Protein AF-A0A7S0ZN04-F1 (afdb_monomer_lite)

Organism: Noctiluca scintillans (NCBI:txid2966)

Structure (mmCIF, N/CA/C/O backbone):
data_AF-A0A7S0ZN04-F1
#
_entry.id   AF-A0A7S0ZN04-F1
#
loop_
_atom_site.group_PDB
_atom_site.id
_atom_site.type_symbol
_atom_site.label_atom_id
_atom_site.label_alt_id
_atom_site.label_comp_id
_atom_site.label_asym_id
_atom_site.label_entity_id
_atom_site.label_seq_id
_atom_site.pdbx_PDB_ins_code
_atom_site.Cartn_x
_atom_site.Cartn_y
_atom_site.Cartn_z
_atom_site.occupancy
_atom_site.B_iso_or_equiv
_atom_site.auth_seq_id
_atom_site.auth_comp_id
_atom_site.auth_asym_id
_atom_site.auth_atom_id
_atom_site.pdbx_PDB_model_num
ATOM 1 N N . VAL A 1 1 ? 16.615 16.590 -1.516 1.00 37.06 1 VAL A N 1
ATOM 2 C CA . VAL A 1 1 ? 15.557 15.583 -1.756 1.00 37.06 1 VAL A CA 1
ATOM 3 C C . VAL A 1 1 ? 14.686 15.550 -0.514 1.00 37.06 1 VAL A C 1
ATOM 5 O O . VAL A 1 1 ? 15.181 15.151 0.533 1.00 37.06 1 VAL A O 1
ATOM 8 N N . SER A 1 2 ? 13.470 16.095 -0.560 1.00 36.75 2 SER A N 1
ATOM 9 C CA . SER A 1 2 ? 12.540 15.979 0.566 1.00 36.75 2 SER A CA 1
ATOM 10 C C . SER A 1 2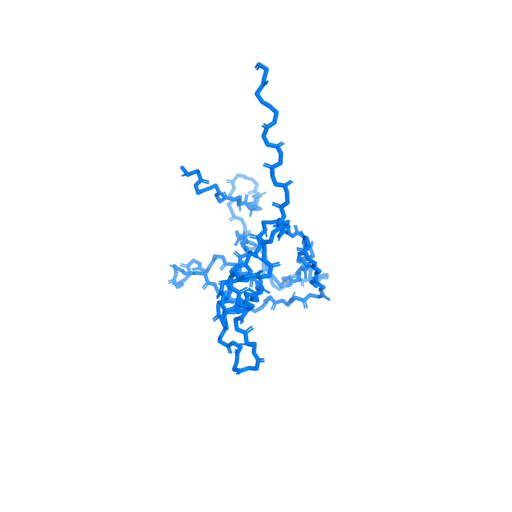 ? 11.817 14.643 0.445 1.00 36.75 2 SER A C 1
ATOM 12 O O . SER A 1 2 ? 10.938 14.497 -0.399 1.00 36.75 2 SER A O 1
ATOM 14 N N . ASN A 1 3 ? 12.188 13.673 1.275 1.00 39.91 3 ASN A N 1
ATOM 15 C CA . ASN A 1 3 ? 11.426 12.437 1.439 1.00 39.91 3 ASN A CA 1
ATOM 16 C C . ASN A 1 3 ? 10.172 12.771 2.262 1.00 39.91 3 ASN A C 1
ATOM 18 O O . ASN A 1 3 ? 10.144 12.587 3.477 1.00 39.91 3 ASN A O 1
ATOM 22 N N . GLY A 1 4 ? 9.181 13.392 1.622 1.00 42.41 4 GLY A N 1
ATOM 23 C CA . GLY A 1 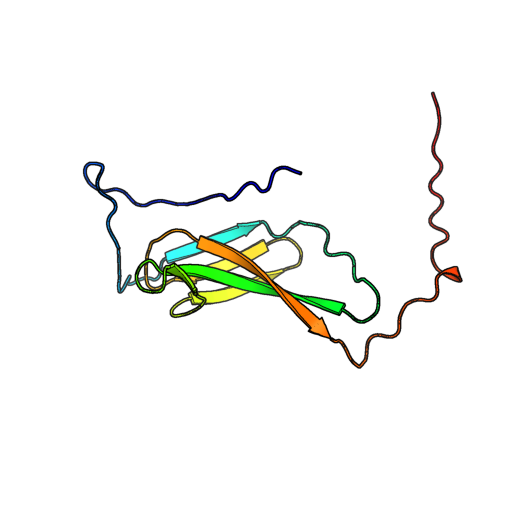4 ? 7.929 13.774 2.264 1.00 42.41 4 GLY A CA 1
ATOM 24 C C . GLY A 1 4 ? 7.000 12.571 2.355 1.00 42.41 4 GLY A C 1
ATOM 25 O O . GLY A 1 4 ? 6.465 12.136 1.343 1.00 42.41 4 GLY A O 1
ATOM 26 N N . MET A 1 5 ? 6.801 12.034 3.557 1.00 46.97 5 MET A N 1
ATOM 27 C CA . MET A 1 5 ? 5.792 11.007 3.815 1.00 46.97 5 MET A CA 1
ATOM 28 C C . MET A 1 5 ? 4.497 11.683 4.267 1.00 46.97 5 MET A C 1
ATOM 30 O O . MET A 1 5 ? 4.460 12.323 5.319 1.00 46.97 5 MET A O 1
ATOM 34 N N . ALA A 1 6 ? 3.435 11.549 3.475 1.00 47.66 6 ALA A N 1
ATOM 35 C CA . ALA A 1 6 ? 2.100 11.963 3.885 1.00 47.66 6 ALA A CA 1
ATOM 36 C C . ALA A 1 6 ? 1.467 10.846 4.725 1.00 47.66 6 ALA A C 1
ATOM 38 O O . ALA A 1 6 ? 1.417 9.700 4.290 1.00 47.66 6 ALA A O 1
ATOM 39 N N . THR A 1 7 ? 0.993 11.168 5.931 1.00 53.12 7 THR A N 1
ATOM 40 C CA . THR A 1 7 ? 0.298 10.213 6.809 1.00 53.12 7 THR A CA 1
ATOM 41 C C . THR A 1 7 ? -1.120 10.694 7.087 1.00 53.12 7 THR A C 1
ATOM 43 O O . THR A 1 7 ? -1.349 11.873 7.361 1.00 53.12 7 THR A O 1
A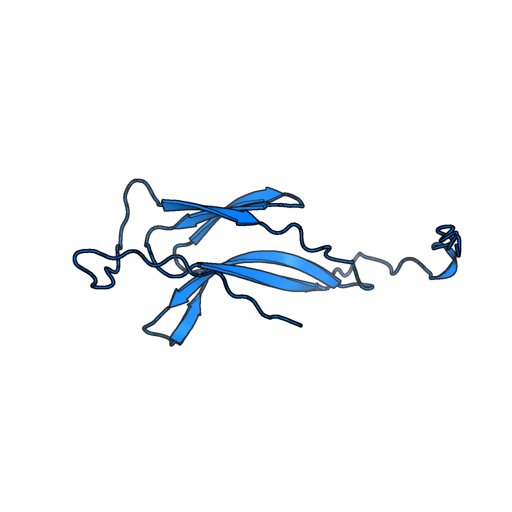TOM 46 N N . ILE A 1 8 ? -2.085 9.777 7.022 1.00 62.12 8 ILE A N 1
ATOM 47 C CA . ILE A 1 8 ? -3.476 10.029 7.404 1.00 62.12 8 ILE A CA 1
ATOM 48 C C . ILE A 1 8 ? -3.682 9.376 8.771 1.00 62.12 8 ILE A C 1
ATOM 50 O O . ILE A 1 8 ? -3.606 8.161 8.893 1.00 62.12 8 ILE A O 1
ATOM 54 N N . ASN A 1 9 ? -3.920 10.181 9.808 1.00 63.28 9 ASN A N 1
ATOM 55 C CA . ASN A 1 9 ? -4.156 9.691 11.167 1.00 63.28 9 ASN A CA 1
ATOM 56 C C . ASN A 1 9 ? -5.611 9.940 11.569 1.00 63.28 9 ASN A C 1
ATOM 58 O O . ASN A 1 9 ? -6.056 11.090 11.599 1.00 63.28 9 ASN A O 1
ATOM 62 N N . VAL A 1 10 ? -6.340 8.882 11.928 1.00 67.50 10 VAL A N 1
ATOM 63 C CA . VAL A 1 10 ? -7.704 9.006 12.456 1.00 67.50 10 VAL A CA 1
ATOM 64 C C . VAL A 1 10 ? -7.645 9.173 13.971 1.00 67.50 10 VAL A C 1
ATOM 66 O O . VAL A 1 10 ? -7.129 8.315 14.689 1.00 67.50 10 VAL A O 1
ATOM 69 N N . ARG A 1 11 ? -8.184 10.293 14.465 1.00 67.31 11 ARG A N 1
ATOM 70 C CA . ARG A 1 11 ? -8.224 10.607 15.897 1.00 67.31 11 ARG A CA 1
ATOM 71 C C . ARG A 1 11 ? -9.654 10.742 16.401 1.00 67.31 11 ARG A C 1
ATOM 73 O O . ARG A 1 11 ? -10.468 11.420 15.778 1.00 67.31 11 ARG A O 1
ATOM 80 N N . ARG A 1 12 ? -9.939 10.170 17.572 1.00 71.00 12 ARG A N 1
ATOM 81 C CA . ARG A 1 12 ? -11.158 10.421 18.360 1.00 71.00 12 ARG A CA 1
ATOM 82 C C . ARG A 1 12 ? -10.717 11.001 19.695 1.00 71.00 12 ARG A C 1
ATOM 84 O O . ARG A 1 12 ? -9.856 10.429 20.344 1.00 71.00 12 ARG A O 1
ATOM 91 N N . ASN A 1 13 ? -11.257 12.151 20.094 1.00 82.44 13 ASN A N 1
ATOM 92 C CA . ASN A 1 13 ? -10.876 12.821 21.348 1.00 82.44 13 ASN A CA 1
ATOM 93 C C . ASN A 1 13 ? -9.358 13.053 21.506 1.00 82.44 13 ASN A C 1
ATOM 95 O O . ASN A 1 13 ? -8.840 13.016 22.614 1.00 82.44 13 ASN A O 1
ATOM 99 N N . LYS A 1 14 ? -8.651 13.332 20.398 1.00 75.75 14 LYS A N 1
ATOM 100 C CA . LYS A 1 14 ? -7.181 13.499 20.324 1.00 75.75 14 LYS A CA 1
ATOM 101 C C . LYS A 1 14 ? -6.361 12.216 20.519 1.00 75.75 14 LYS A C 1
ATOM 103 O O . LYS A 1 14 ? -5.141 12.284 20.414 1.00 75.75 14 LYS A O 1
ATOM 108 N N . GLU A 1 15 ? -7.000 11.068 20.704 1.00 71.12 15 GLU A N 1
ATOM 109 C CA . GLU A 1 15 ? -6.343 9.763 20.746 1.00 71.12 15 GLU A CA 1
ATOM 110 C C . GLU A 1 15 ? -6.378 9.110 19.363 1.00 71.12 15 GLU A C 1
ATOM 112 O O . GLU A 1 15 ? -7.367 9.231 18.633 1.00 71.12 15 GLU A O 1
ATOM 117 N N . ASN A 1 16 ? -5.293 8.430 18.990 1.00 67.12 16 ASN A N 1
ATOM 118 C CA . ASN A 1 16 ? -5.264 7.624 17.773 1.00 67.12 16 ASN A CA 1
ATOM 119 C C . ASN A 1 16 ? -6.189 6.423 17.975 1.00 67.12 16 ASN A C 1
ATOM 121 O O . ASN A 1 16 ? -6.001 5.652 18.915 1.00 67.12 16 ASN A O 1
ATOM 125 N N . VAL A 1 17 ? -7.178 6.266 17.097 1.00 64.69 17 VAL A N 1
ATOM 126 C CA . VAL A 1 17 ? -8.086 5.119 17.158 1.00 64.69 17 VAL A CA 1
ATOM 127 C C . VAL A 1 17 ? -7.714 4.145 16.051 1.00 64.69 17 VAL A C 1
ATOM 129 O O . VAL A 1 17 ? -7.935 4.476 14.884 1.00 64.69 17 VAL A O 1
ATOM 132 N N . PRO A 1 18 ? -7.199 2.948 16.382 1.00 64.31 18 PRO A N 1
ATOM 133 C CA . PRO A 1 18 ? -7.127 1.871 15.411 1.00 64.31 18 PRO A CA 1
ATOM 134 C C . PRO A 1 18 ? -8.561 1.448 15.084 1.00 64.31 18 PRO A C 1
ATOM 136 O O . PRO A 1 18 ? -9.264 0.867 15.913 1.00 64.31 18 PRO A O 1
ATOM 139 N N . LEU A 1 19 ? -9.030 1.805 13.892 1.00 76.75 19 LEU A N 1
ATOM 140 C CA . LEU A 1 19 ? -10.309 1.320 13.391 1.00 76.75 19 LEU A CA 1
ATOM 141 C C . LEU A 1 19 ? -10.025 0.046 12.612 1.00 76.75 19 LEU A C 1
ATOM 143 O O . LEU A 1 19 ? -9.378 0.121 11.579 1.00 76.75 19 LEU A O 1
ATOM 147 N N . ASN A 1 20 ? -10.497 -1.096 13.097 1.00 82.38 20 ASN A N 1
ATOM 148 C CA . ASN A 1 20 ? -10.317 -2.395 12.449 1.00 82.38 20 ASN A CA 1
ATOM 149 C C . ASN A 1 20 ? -11.677 -2.959 12.021 1.00 82.38 20 ASN A C 1
ATOM 151 O O . ASN A 1 20 ? -12.704 -2.585 12.589 1.00 82.38 20 ASN A O 1
ATOM 155 N N . ASN A 1 21 ? -11.673 -3.896 11.070 1.00 84.06 21 ASN A N 1
ATOM 156 C CA . ASN A 1 21 ? -12.867 -4.574 10.549 1.00 84.06 21 ASN A CA 1
ATOM 157 C C . ASN A 1 21 ? -13.931 -3.608 9.997 1.00 84.06 21 ASN A C 1
ATOM 159 O O . ASN A 1 21 ? -15.124 -3.756 10.257 1.00 84.06 21 ASN A O 1
ATOM 163 N N . LEU A 1 22 ? -13.490 -2.597 9.252 1.00 82.38 22 LEU A N 1
ATOM 164 C CA . LEU A 1 22 ? -14.364 -1.619 8.615 1.00 82.38 22 LEU A CA 1
ATOM 165 C C . LEU A 1 22 ? -15.278 -2.286 7.577 1.00 82.38 22 LEU A C 1
ATOM 167 O O . LEU A 1 22 ? -14.811 -2.967 6.665 1.00 82.38 22 LEU A O 1
ATOM 171 N N . ALA A 1 23 ? -16.583 -2.049 7.715 1.00 85.19 23 ALA A N 1
ATOM 172 C CA . ALA A 1 23 ? -17.613 -2.448 6.765 1.00 85.19 23 ALA A CA 1
ATOM 173 C C . ALA A 1 23 ? -18.601 -1.275 6.576 1.00 85.19 23 ALA A C 1
ATOM 175 O O . ALA A 1 23 ? -19.325 -0.948 7.520 1.00 85.19 23 ALA A O 1
ATOM 176 N N . PRO A 1 24 ? -18.647 -0.623 5.397 1.00 85.00 24 PRO A N 1
ATOM 177 C CA . PRO A 1 24 ? -17.843 -0.901 4.198 1.00 85.00 24 PRO A CA 1
ATOM 178 C C . PRO A 1 24 ? -16.343 -0.576 4.391 1.00 85.00 24 PRO A C 1
ATOM 180 O O . PRO A 1 24 ? -16.006 0.196 5.294 1.00 85.00 24 PRO A O 1
ATOM 183 N N . PRO A 1 25 ? -15.438 -1.161 3.579 1.00 87.94 25 PRO A N 1
ATOM 184 C CA . PRO A 1 25 ? -14.004 -0.893 3.669 1.00 87.94 25 PRO A CA 1
ATOM 185 C C . PRO A 1 25 ? -13.680 0.574 3.363 1.00 87.94 25 PRO A C 1
ATOM 187 O O . PRO A 1 25 ? -14.389 1.252 2.615 1.00 87.94 25 PRO A O 1
ATOM 190 N N . LEU A 1 26 ? -12.583 1.068 3.937 1.00 88.19 26 LEU A N 1
ATOM 191 C CA . LEU A 1 26 ? -12.097 2.416 3.668 1.00 88.19 26 LEU A CA 1
ATOM 192 C C . LEU A 1 26 ? -11.440 2.448 2.290 1.00 88.19 26 LEU A C 1
ATOM 194 O O . LEU A 1 26 ? -10.409 1.809 2.093 1.00 88.19 26 LEU A O 1
ATOM 198 N N . GLN A 1 27 ? -12.002 3.230 1.373 1.00 90.75 27 GLN A N 1
ATOM 199 C CA . GLN A 1 27 ? -11.414 3.472 0.061 1.00 90.75 27 GLN A CA 1
ATOM 200 C C . GLN A 1 27 ? -10.627 4.787 0.060 1.00 90.75 27 GLN A C 1
ATOM 202 O O . GLN A 1 27 ? -11.132 5.824 0.494 1.00 90.75 27 GLN A O 1
ATOM 207 N N . PHE A 1 28 ? -9.394 4.756 -0.441 1.00 87.38 28 PHE A N 1
ATOM 208 C CA . PHE A 1 28 ? -8.544 5.936 -0.589 1.00 87.38 28 PHE A CA 1
ATOM 209 C C . PHE A 1 28 ? -7.760 5.893 -1.903 1.00 87.38 28 PHE A C 1
ATOM 211 O O . PHE A 1 28 ? -7.520 4.827 -2.472 1.00 87.38 28 PHE A O 1
ATOM 218 N N . PHE A 1 29 ? -7.367 7.070 -2.392 1.00 88.69 29 PHE A N 1
ATOM 219 C CA . PHE A 1 29 ? -6.549 7.227 -3.590 1.00 88.69 29 PHE A CA 1
ATOM 220 C C . PHE A 1 29 ? -5.215 7.878 -3.229 1.00 88.69 29 PHE A C 1
ATOM 222 O O . PHE A 1 29 ? -5.170 8.847 -2.471 1.00 88.69 29 PHE A O 1
ATOM 229 N N . LEU A 1 30 ? -4.132 7.338 -3.777 1.00 86.88 30 LEU A N 1
ATOM 230 C CA . LEU A 1 30 ? -2.788 7.890 -3.661 1.00 86.88 30 LEU A CA 1
ATOM 231 C C . LEU A 1 30 ? -2.314 8.337 -5.038 1.00 86.88 30 LEU A C 1
ATOM 233 O O . LEU A 1 30 ? -2.459 7.609 -6.025 1.00 86.88 30 LEU A O 1
ATOM 237 N N . ASP A 1 31 ? -1.757 9.544 -5.087 1.00 84.94 31 ASP A N 1
ATOM 238 C CA . ASP A 1 31 ? -1.082 10.046 -6.274 1.00 84.94 31 ASP A CA 1
ATOM 239 C C . ASP A 1 31 ? 0.214 9.252 -6.484 1.00 84.94 31 ASP A C 1
ATOM 241 O O . ASP A 1 31 ? 1.028 9.087 -5.576 1.00 84.94 31 ASP A O 1
ATOM 245 N N . ALA A 1 32 ? 0.358 8.719 -7.688 1.00 78.75 32 ALA A N 1
ATOM 246 C CA . ALA A 1 32 ? 1.476 7.912 -8.142 1.00 78.75 32 ALA A CA 1
ATOM 247 C C . ALA A 1 32 ? 2.088 8.489 -9.427 1.00 78.75 32 ALA A C 1
ATOM 249 O O . ALA A 1 32 ? 2.730 7.755 -10.178 1.00 78.75 32 ALA A O 1
ATOM 250 N N . SER A 1 33 ? 1.846 9.775 -9.704 1.00 68.81 33 SER A N 1
ATOM 251 C CA . SER A 1 33 ? 2.301 10.497 -10.898 1.00 68.81 33 SER A CA 1
ATOM 252 C C . SER A 1 33 ? 3.807 10.766 -10.950 1.00 68.81 33 SER A C 1
ATOM 254 O O . SER A 1 33 ? 4.285 11.351 -11.926 1.00 68.81 33 SER A O 1
ATOM 256 N N . GLU A 1 34 ? 4.579 10.303 -9.962 1.00 66.56 34 GLU A N 1
ATOM 257 C CA . GLU A 1 34 ? 6.034 10.271 -10.079 1.00 66.56 34 GLU A CA 1
ATOM 258 C C . GLU A 1 34 ? 6.434 9.515 -11.353 1.00 66.56 34 GLU A C 1
ATOM 260 O O . GLU A 1 34 ? 6.021 8.379 -11.599 1.00 66.56 34 GLU A O 1
ATOM 265 N N . ARG A 1 35 ? 7.223 10.186 -12.203 1.00 57.91 35 ARG A N 1
ATOM 266 C CA . ARG A 1 35 ? 7.686 9.640 -13.480 1.00 57.91 35 ARG A CA 1
ATOM 267 C C . ARG A 1 35 ? 8.561 8.424 -13.217 1.00 57.91 35 ARG A C 1
ATOM 269 O O . ARG A 1 35 ? 9.762 8.550 -12.989 1.00 57.91 35 ARG A O 1
ATOM 276 N N . MET A 1 36 ? 7.967 7.243 -13.308 1.00 57.16 36 MET A N 1
ATOM 277 C CA . MET A 1 36 ? 8.713 5.996 -13.315 1.00 57.16 36 MET A CA 1
ATOM 278 C C . MET A 1 36 ? 9.359 5.833 -14.680 1.00 57.16 36 MET A C 1
ATOM 280 O O . MET A 1 36 ? 8.760 5.365 -15.645 1.00 57.16 36 MET A O 1
ATOM 284 N N . ILE A 1 37 ? 10.588 6.324 -14.766 1.00 56.00 37 ILE A N 1
ATOM 285 C CA . ILE A 1 37 ? 11.440 6.161 -15.932 1.00 56.00 37 ILE A CA 1
ATOM 286 C C . ILE A 1 37 ? 11.858 4.691 -15.946 1.00 56.00 37 ILE A C 1
ATOM 288 O O . ILE A 1 37 ? 12.493 4.211 -15.007 1.00 56.00 37 ILE A O 1
ATOM 292 N N . HIS A 1 38 ? 11.459 3.950 -16.978 1.00 58.53 38 HIS A N 1
ATOM 293 C CA . HIS A 1 38 ? 11.966 2.600 -17.188 1.00 58.53 38 HIS A CA 1
ATOM 294 C C . HIS A 1 38 ? 13.483 2.678 -17.379 1.00 58.53 38 HIS A C 1
ATOM 296 O O . HIS A 1 38 ? 13.964 3.208 -18.378 1.00 58.53 38 HIS A O 1
ATOM 302 N N . PHE A 1 39 ? 14.240 2.156 -16.417 1.00 57.06 39 PHE A N 1
ATOM 303 C CA . PHE A 1 39 ? 15.689 2.039 -16.529 1.00 57.06 39 PHE A CA 1
ATOM 304 C C . PHE A 1 39 ? 16.039 0.611 -16.955 1.00 57.06 39 PHE A C 1
ATOM 306 O O . PHE A 1 39 ? 16.062 -0.323 -16.148 1.00 57.06 39 PHE A O 1
ATOM 313 N N . GLY A 1 40 ? 16.294 0.431 -18.252 1.00 66.62 40 GLY A N 1
ATOM 314 C CA . GLY A 1 40 ? 16.717 -0.849 -18.821 1.00 66.62 40 GLY A CA 1
ATOM 315 C C . GLY A 1 40 ? 15.658 -1.947 -18.675 1.00 66.62 40 GLY A C 1
ATOM 316 O O . GLY A 1 40 ? 14.578 -1.847 -19.246 1.00 66.62 40 GLY A O 1
ATOM 317 N N . LYS A 1 41 ? 15.980 -3.013 -17.928 1.00 65.69 41 LYS A N 1
ATOM 318 C CA . LYS A 1 41 ? 15.099 -4.181 -17.723 1.00 65.69 41 LYS A CA 1
ATOM 319 C C . LYS A 1 41 ? 14.175 -4.066 -16.508 1.00 65.69 41 LYS A C 1
ATOM 321 O O . LYS A 1 41 ? 13.458 -5.019 -16.215 1.00 65.69 41 LYS A O 1
ATOM 326 N N . HIS A 1 42 ? 14.208 -2.965 -15.762 1.00 69.69 42 HIS A N 1
ATOM 327 C CA . HIS A 1 42 ? 13.407 -2.838 -14.547 1.00 69.69 42 HIS A CA 1
ATOM 328 C C . HIS A 1 42 ? 12.043 -2.214 -14.847 1.00 69.69 42 HIS A C 1
ATOM 330 O O . HIS A 1 42 ? 11.941 -1.127 -15.421 1.00 69.69 42 HIS A O 1
ATOM 336 N N . VAL A 1 43 ? 10.991 -2.920 -14.440 1.00 72.25 43 VAL A N 1
ATOM 337 C CA . VAL A 1 43 ? 9.623 -2.404 -14.389 1.00 72.25 43 VAL A CA 1
ATOM 338 C C . VAL A 1 43 ? 9.290 -2.150 -12.928 1.00 72.25 43 VAL A C 1
ATOM 340 O O . VAL A 1 43 ? 9.742 -2.871 -12.038 1.00 72.25 43 VAL A O 1
ATOM 343 N N . PHE A 1 44 ? 8.536 -1.088 -12.688 1.00 74.75 44 PHE A N 1
ATOM 344 C CA . PHE A 1 44 ? 8.091 -0.724 -11.358 1.00 74.75 44 PHE A CA 1
ATOM 345 C C . PHE A 1 44 ? 6.596 -0.988 -11.249 1.00 74.75 44 PHE A C 1
ATOM 347 O O . PHE A 1 44 ? 5.804 -0.423 -12.007 1.00 74.75 44 PHE A O 1
ATOM 354 N N . ASP A 1 45 ? 6.229 -1.838 -10.303 1.00 78.31 45 ASP A N 1
ATOM 355 C CA . ASP A 1 45 ? 4.850 -2.032 -9.882 1.00 78.31 45 ASP A CA 1
ATOM 356 C C . ASP A 1 45 ? 4.562 -1.208 -8.620 1.00 78.31 45 ASP A C 1
ATOM 358 O O . ASP A 1 45 ? 5.478 -0.703 -7.960 1.00 78.31 45 ASP A O 1
ATOM 362 N N . ARG A 1 46 ? 3.284 -1.024 -8.299 1.00 82.00 46 ARG A N 1
ATOM 363 C CA . ARG A 1 46 ? 2.817 -0.200 -7.184 1.00 82.00 46 ARG A CA 1
ATOM 364 C C . ARG A 1 46 ? 1.831 -0.983 -6.342 1.00 82.00 46 ARG A C 1
ATOM 366 O O . ARG A 1 46 ? 0.809 -1.436 -6.844 1.00 82.00 46 ARG A O 1
ATOM 373 N N . THR A 1 47 ? 2.093 -1.051 -5.044 1.00 88.25 47 THR A N 1
ATOM 374 C CA . THR A 1 47 ? 1.149 -1.612 -4.077 1.00 88.25 47 THR A CA 1
ATOM 375 C C . THR A 1 47 ? 0.870 -0.625 -2.958 1.00 88.25 47 THR A C 1
ATOM 377 O O . THR A 1 47 ? 1.719 0.196 -2.603 1.00 88.25 47 THR A O 1
ATOM 380 N N . CYS A 1 48 ? -0.322 -0.716 -2.378 1.00 90.88 48 CYS A N 1
ATOM 381 C CA . CYS A 1 48 ? -0.620 -0.019 -1.138 1.00 90.88 48 CYS A CA 1
ATOM 382 C C . CYS A 1 48 ? -0.063 -0.783 0.052 1.00 90.88 48 CYS A C 1
ATOM 384 O O . CYS A 1 48 ? -0.120 -2.015 0.103 1.00 90.88 48 CYS A O 1
ATOM 386 N N . VAL A 1 49 ? 0.436 -0.022 1.018 1.00 91.88 49 VAL A N 1
ATOM 387 C CA . VAL A 1 49 ? 0.906 -0.530 2.301 1.00 91.88 49 VAL A CA 1
ATOM 388 C C . VAL A 1 49 ? 0.387 0.329 3.440 1.00 91.88 49 VAL A C 1
ATOM 390 O O . VAL A 1 49 ? 0.063 1.506 3.266 1.00 91.88 49 VAL A O 1
ATOM 393 N N . PHE A 1 50 ? 0.334 -0.267 4.621 1.00 89.69 50 PHE A N 1
ATOM 394 C CA . PHE A 1 50 ? -0.009 0.391 5.864 1.00 89.69 50 PHE A CA 1
ATOM 395 C C . PHE A 1 50 ? 1.109 0.225 6.891 1.00 89.69 50 PHE A C 1
ATOM 397 O O . PHE A 1 50 ? 1.880 -0.738 6.839 1.00 89.69 50 PHE A O 1
ATOM 404 N N . TRP A 1 51 ? 1.210 1.166 7.826 1.00 87.44 51 TRP A N 1
ATOM 405 C CA . TRP A 1 51 ? 2.142 1.056 8.941 1.00 87.44 51 TRP A CA 1
ATOM 406 C C . TRP A 1 51 ? 1.595 0.071 9.976 1.00 87.44 51 TRP A C 1
ATOM 408 O O . TRP A 1 51 ? 0.612 0.361 10.667 1.00 87.44 51 TRP A O 1
ATOM 418 N N . ASN A 1 52 ? 2.221 -1.101 10.076 1.00 88.50 52 ASN A N 1
ATOM 419 C CA . ASN A 1 52 ? 1.905 -2.091 11.094 1.00 88.50 52 ASN A CA 1
ATOM 420 C C . ASN A 1 52 ? 2.726 -1.799 12.356 1.00 88.50 52 ASN A C 1
ATOM 422 O O . ASN A 1 52 ? 3.925 -2.073 12.410 1.00 88.50 52 ASN A O 1
ATOM 426 N N . GLU A 1 53 ? 2.064 -1.266 13.384 1.00 84.25 53 GLU A N 1
ATOM 427 C CA . GLU A 1 53 ? 2.687 -0.928 14.671 1.00 84.25 53 GLU A CA 1
ATOM 428 C C . GLU A 1 53 ? 3.218 -2.158 15.421 1.00 84.25 53 GLU A C 1
ATOM 430 O O . GLU A 1 53 ? 4.235 -2.072 16.109 1.00 84.25 53 GLU A O 1
ATOM 435 N N . SER A 1 54 ? 2.577 -3.322 15.272 1.00 88.62 54 SER A N 1
ATOM 436 C CA . SER A 1 54 ? 3.003 -4.555 15.945 1.00 88.62 54 SER A CA 1
ATOM 437 C C . SER A 1 54 ? 4.333 -5.065 15.398 1.00 88.62 54 SER A C 1
ATOM 439 O O . SER A 1 54 ? 5.209 -5.453 16.170 1.00 88.62 54 SER A O 1
ATOM 441 N N . SER A 1 55 ? 4.514 -5.031 14.075 1.00 91.56 55 SER A N 1
ATOM 442 C CA . SER A 1 55 ? 5.779 -5.411 13.433 1.00 91.56 55 SER A CA 1
ATOM 443 C C . SER A 1 55 ? 6.755 -4.244 13.263 1.00 91.56 55 SER A C 1
ATOM 445 O O . SER A 1 55 ? 7.890 -4.471 12.849 1.00 91.56 55 SER A O 1
ATOM 447 N N . ARG A 1 56 ? 6.325 -3.006 13.549 1.00 87.81 56 ARG A N 1
ATOM 448 C CA . ARG A 1 56 ? 7.042 -1.751 13.253 1.00 87.81 56 ARG A CA 1
ATOM 449 C C . ARG A 1 56 ? 7.572 -1.707 11.816 1.00 87.81 56 ARG A C 1
ATOM 451 O O . ARG A 1 56 ? 8.740 -1.395 11.585 1.00 87.81 56 ARG A O 1
ATOM 458 N N . ASN A 1 57 ? 6.726 -2.093 10.861 1.00 91.81 57 ASN A N 1
ATOM 459 C CA . ASN A 1 57 ? 7.094 -2.186 9.450 1.00 91.81 57 ASN A CA 1
ATOM 460 C C . ASN A 1 57 ? 5.890 -1.908 8.538 1.00 91.81 57 ASN A C 1
ATOM 462 O O . ASN A 1 57 ? 4.741 -2.030 8.964 1.00 91.81 57 ASN A O 1
ATOM 466 N N . TRP A 1 58 ? 6.151 -1.579 7.276 1.00 90.25 58 TRP A N 1
ATOM 467 C CA . TRP A 1 58 ? 5.123 -1.485 6.242 1.00 90.25 58 TRP A CA 1
ATOM 468 C C . TRP A 1 58 ? 4.620 -2.883 5.862 1.00 90.25 58 TRP A C 1
ATOM 470 O O . TRP A 1 58 ? 5.423 -3.792 5.647 1.00 90.25 58 TRP A O 1
ATOM 480 N N . SER A 1 59 ? 3.301 -3.054 5.778 1.00 91.81 59 SER A N 1
ATOM 481 C CA . SER A 1 59 ? 2.644 -4.309 5.390 1.00 91.81 59 SER A CA 1
ATOM 482 C C . SER A 1 59 ? 1.548 -4.056 4.355 1.00 91.81 59 SER A C 1
ATOM 484 O O . SER A 1 59 ? 0.929 -2.996 4.350 1.00 91.81 59 SER A O 1
ATOM 486 N N . SER A 1 60 ? 1.291 -5.030 3.484 1.00 92.19 60 SER A N 1
ATOM 487 C CA . SER A 1 60 ? 0.170 -5.031 2.532 1.00 92.19 60 SER A CA 1
ATOM 488 C C . SER A 1 60 ? -1.021 -5.874 3.012 1.00 92.19 60 SER A C 1
ATOM 490 O O . SER A 1 60 ? -1.984 -6.068 2.274 1.00 92.19 60 SER A O 1
ATOM 492 N N . GLU A 1 61 ? -0.956 -6.435 4.220 1.00 91.62 61 GLU A N 1
ATOM 493 C CA . GLU A 1 61 ? -1.999 -7.316 4.753 1.00 91.62 61 GLU A CA 1
ATOM 494 C C . GLU A 1 61 ? -3.339 -6.580 4.924 1.00 91.62 61 GLU A C 1
ATOM 496 O O . GLU A 1 61 ? -3.397 -5.482 5.464 1.00 91.62 61 GLU A O 1
ATOM 501 N N . GLY A 1 62 ? -4.443 -7.172 4.460 1.00 88.06 62 GLY A N 1
ATOM 502 C CA . GLY A 1 62 ? -5.771 -6.556 4.583 1.00 88.06 62 GLY A CA 1
ATOM 503 C C . GLY A 1 62 ? -5.998 -5.318 3.702 1.00 88.06 62 GLY A C 1
ATOM 504 O O . GLY A 1 62 ? -7.031 -4.663 3.850 1.00 88.06 62 GLY A O 1
ATOM 505 N N . LEU A 1 63 ? -5.067 -5.022 2.788 1.00 91.56 63 LEU A N 1
ATOM 506 C CA . LEU A 1 63 ? -5.213 -4.027 1.729 1.00 91.56 63 LEU A CA 1
ATOM 507 C C . LEU A 1 63 ? -5.503 -4.702 0.387 1.00 91.56 63 LEU A C 1
ATOM 509 O O . LEU A 1 63 ? -4.954 -5.758 0.074 1.00 91.56 63 LEU A O 1
ATOM 513 N N . GLN A 1 64 ? -6.329 -4.060 -0.434 1.00 93.31 64 GLN A N 1
ATOM 514 C CA . GLN A 1 64 ? -6.588 -4.479 -1.810 1.00 93.31 64 GLN A CA 1
ATOM 515 C C . GLN A 1 64 ? -6.428 -3.300 -2.764 1.00 93.31 64 GLN A C 1
ATOM 517 O O . GLN A 1 64 ? -7.011 -2.240 -2.550 1.00 93.31 64 GLN A O 1
ATOM 522 N N . VAL A 1 65 ? -5.655 -3.488 -3.837 1.00 91.19 65 VAL A N 1
ATOM 523 C CA . VAL A 1 65 ? -5.585 -2.526 -4.943 1.00 91.19 65 VAL A CA 1
ATOM 524 C C . VAL A 1 65 ? -6.790 -2.759 -5.846 1.00 91.19 65 VAL A C 1
ATOM 526 O O . VAL A 1 65 ? -6.887 -3.787 -6.511 1.00 91.19 65 VAL A O 1
ATOM 529 N N . VAL A 1 66 ? -7.709 -1.800 -5.879 1.00 92.88 66 VAL A N 1
ATOM 530 C CA . VAL A 1 66 ? -8.959 -1.908 -6.651 1.00 92.88 66 VAL A CA 1
ATOM 531 C C . VAL A 1 66 ? -8.789 -1.334 -8.053 1.00 92.88 66 VAL A C 1
ATOM 533 O O . VAL A 1 66 ? -9.411 -1.786 -9.014 1.00 92.88 66 VAL A O 1
ATOM 536 N N . ARG A 1 67 ? -7.934 -0.317 -8.191 1.00 88.38 67 ARG A N 1
ATOM 537 C CA . ARG A 1 67 ? -7.619 0.304 -9.477 1.00 88.38 67 ARG A CA 1
ATOM 538 C C . ARG A 1 67 ? -6.225 0.906 -9.432 1.00 88.38 67 ARG A C 1
ATOM 540 O O . ARG A 1 67 ? -5.909 1.646 -8.512 1.00 88.38 67 ARG A O 1
ATOM 547 N N . ALA A 1 68 ? -5.432 0.667 -10.466 1.00 84.81 68 ALA A N 1
ATOM 548 C CA . ALA A 1 68 ? -4.164 1.350 -10.674 1.00 84.81 68 ALA A CA 1
ATOM 549 C C . ALA A 1 68 ? -4.104 1.870 -12.111 1.00 84.81 68 ALA A C 1
ATOM 551 O O . ALA A 1 68 ? -4.441 1.157 -13.056 1.00 84.81 68 ALA A O 1
ATOM 552 N N . ASN A 1 69 ? -3.702 3.124 -12.278 1.00 84.38 69 ASN A N 1
ATOM 553 C CA . ASN A 1 69 ? -3.375 3.709 -13.573 1.00 84.38 69 ASN A CA 1
ATOM 554 C C . ASN A 1 69 ? -1.995 4.387 -13.493 1.00 84.38 69 ASN A C 1
ATOM 556 O O . ASN A 1 69 ? -1.262 4.231 -12.517 1.00 84.38 69 ASN A O 1
ATOM 560 N N . LEU A 1 70 ? -1.597 5.112 -14.540 1.00 77.94 70 LEU A N 1
ATOM 561 C CA . LEU A 1 70 ? -0.274 5.738 -14.584 1.00 77.94 70 LEU A CA 1
ATOM 562 C C . LEU A 1 70 ? -0.056 6.795 -13.497 1.00 77.94 70 LEU A C 1
ATOM 564 O O . LEU A 1 70 ? 1.084 6.965 -13.081 1.00 77.94 70 LEU A O 1
ATOM 568 N N . THR A 1 71 ? -1.104 7.452 -13.009 1.00 81.56 71 THR A N 1
ATOM 569 C CA . THR A 1 71 ? -0.998 8.594 -12.092 1.00 81.56 71 THR A CA 1
ATOM 570 C C . THR A 1 71 ? -1.604 8.341 -10.721 1.00 81.56 71 THR A C 1
ATOM 572 O O . THR A 1 71 ? -1.399 9.143 -9.823 1.00 81.56 71 THR A O 1
ATOM 575 N N . GLN A 1 72 ? -2.363 7.266 -10.531 1.00 86.94 72 GLN A N 1
ATOM 576 C CA . GLN A 1 72 ? -3.140 7.037 -9.319 1.00 86.94 72 GLN A CA 1
ATOM 577 C C . GLN A 1 72 ? -3.252 5.554 -8.995 1.00 86.94 72 GLN A C 1
ATOM 579 O O . GLN A 1 72 ? -3.408 4.706 -9.881 1.00 86.94 72 GLN A O 1
ATOM 584 N N . VAL A 1 73 ? -3.257 5.266 -7.698 1.00 89.69 73 VAL A N 1
ATOM 585 C CA . VAL A 1 73 ? -3.577 3.949 -7.150 1.00 89.69 73 VAL A CA 1
ATOM 586 C C . VAL A 1 73 ? -4.714 4.106 -6.148 1.00 89.69 73 VAL A C 1
ATOM 588 O O . VAL A 1 73 ? -4.656 4.948 -5.255 1.00 89.69 73 VAL A O 1
ATOM 591 N N . VAL A 1 74 ? -5.766 3.314 -6.326 1.00 91.69 74 VAL A N 1
ATOM 592 C CA . VAL A 1 74 ? -6.949 3.258 -5.468 1.00 91.69 74 VAL A CA 1
ATOM 593 C C . VAL A 1 74 ? -6.907 1.966 -4.678 1.00 91.69 74 VAL A C 1
ATOM 595 O O . VAL A 1 74 ? -6.810 0.880 -5.263 1.00 91.69 74 VAL A O 1
ATOM 598 N N . CYS A 1 75 ? -7.023 2.095 -3.362 1.00 92.75 75 CYS A N 1
ATOM 599 C CA . CYS A 1 75 ? -6.942 0.980 -2.440 1.00 92.75 75 CYS A CA 1
ATOM 600 C C . CYS A 1 75 ? -8.099 0.958 -1.462 1.00 92.75 75 CYS A C 1
ATOM 602 O O . CYS A 1 75 ? -8.615 1.997 -1.052 1.00 92.75 75 CYS A O 1
ATOM 604 N N . GLU A 1 76 ? -8.471 -0.257 -1.091 1.00 94.00 76 GLU A N 1
ATOM 605 C CA . GLU A 1 76 ? -9.427 -0.548 -0.040 1.00 94.00 76 GLU A CA 1
ATOM 606 C C . GLU A 1 76 ? -8.713 -1.183 1.144 1.00 94.00 76 GLU A C 1
ATOM 608 O O . GLU A 1 76 ? -7.856 -2.052 0.977 1.00 94.00 76 GLU A O 1
ATOM 613 N N . SER A 1 77 ? -9.072 -0.732 2.342 1.00 90.75 77 SER A N 1
ATOM 614 C CA . SER A 1 77 ? -8.534 -1.231 3.601 1.00 90.75 77 SER A CA 1
ATOM 615 C C . SER A 1 77 ? -9.649 -1.636 4.553 1.00 90.75 77 SER A C 1
ATOM 617 O O . SER A 1 77 ? -10.626 -0.906 4.744 1.00 90.75 77 SER A O 1
ATOM 619 N N . SER A 1 78 ? -9.462 -2.770 5.223 1.00 89.06 78 SER A N 1
ATOM 620 C CA . SER A 1 78 ? -10.312 -3.199 6.337 1.00 89.06 78 SER A CA 1
ATOM 621 C C . SER A 1 78 ? -10.004 -2.469 7.650 1.00 89.06 78 SER A C 1
ATOM 623 O O . SER A 1 78 ? -10.695 -2.681 8.647 1.00 89.06 78 SER A O 1
ATOM 625 N N . HIS A 1 79 ? -8.979 -1.619 7.679 1.00 86.50 79 HIS A N 1
ATOM 626 C CA . HIS A 1 79 ? -8.539 -0.904 8.873 1.00 86.50 79 HIS A CA 1
ATOM 627 C C . HIS A 1 79 ? -8.047 0.514 8.546 1.00 86.50 79 HIS A C 1
ATOM 629 O O . HIS A 1 79 ? -7.596 0.765 7.433 1.00 86.50 79 HIS A O 1
ATOM 635 N N . ALA A 1 80 ? -8.123 1.455 9.490 1.00 79.94 80 ALA A N 1
ATOM 636 C CA . ALA A 1 80 ? -7.629 2.824 9.326 1.00 79.94 80 ALA A CA 1
ATOM 637 C C . ALA A 1 80 ? -6.347 3.052 10.134 1.00 79.94 80 ALA A C 1
ATOM 639 O O . ALA A 1 80 ? -6.323 2.870 11.351 1.00 79.94 80 ALA A O 1
ATOM 640 N N . THR A 1 81 ? -5.293 3.478 9.444 1.00 81.56 81 THR A N 1
ATOM 641 C CA . THR A 1 81 ? -3.948 3.727 9.982 1.00 81.56 81 THR A CA 1
ATOM 642 C C . THR A 1 81 ? -3.192 4.650 9.012 1.00 81.56 81 THR A C 1
ATOM 644 O O . THR A 1 81 ? -3.803 5.244 8.124 1.00 81.56 81 THR A O 1
ATOM 647 N N . SER A 1 82 ? -1.874 4.776 9.156 1.00 85.12 82 SER A N 1
ATOM 648 C CA . SER A 1 82 ? -1.020 5.440 8.171 1.00 85.12 82 SER A CA 1
ATOM 649 C C . SER A 1 82 ? -0.829 4.564 6.933 1.00 85.12 82 SER A C 1
ATOM 651 O O . SER A 1 82 ? -0.375 3.427 7.043 1.00 85.12 82 SER A O 1
ATOM 653 N N . PHE A 1 83 ? -1.129 5.115 5.758 1.00 87.31 83 PHE A N 1
ATOM 654 C CA . PHE A 1 83 ? -0.977 4.448 4.465 1.00 87.31 83 PHE A CA 1
ATOM 655 C C . PHE A 1 83 ? 0.147 5.074 3.646 1.00 87.31 83 PHE A C 1
ATOM 657 O O . PHE A 1 83 ? 0.423 6.266 3.775 1.00 87.31 83 PHE A O 1
ATOM 664 N N . ALA A 1 84 ? 0.753 4.278 2.772 1.00 88.25 84 ALA A N 1
ATOM 665 C CA . ALA A 1 84 ? 1.728 4.737 1.796 1.00 88.25 84 ALA A CA 1
ATOM 666 C C . ALA A 1 84 ? 1.638 3.917 0.503 1.00 88.25 84 ALA A C 1
ATOM 668 O O . ALA A 1 84 ? 1.018 2.850 0.452 1.00 88.25 84 ALA A O 1
ATOM 669 N N . LEU A 1 85 ? 2.287 4.431 -0.541 1.00 87.81 85 LEU A N 1
ATOM 670 C CA . LEU A 1 85 ? 2.518 3.702 -1.778 1.00 87.81 85 LEU A CA 1
ATOM 671 C C . LEU A 1 85 ? 3.924 3.098 -1.749 1.00 87.81 85 LEU A C 1
ATOM 673 O O . LEU A 1 85 ? 4.894 3.805 -1.479 1.00 87.81 85 LEU A O 1
ATOM 677 N N . GLN A 1 86 ? 4.036 1.805 -2.041 1.00 87.50 86 GLN A N 1
ATOM 678 C CA . GLN A 1 86 ? 5.318 1.125 -2.183 1.00 87.50 86 GLN A CA 1
ATOM 679 C C . GLN A 1 86 ? 5.572 0.788 -3.652 1.00 87.50 86 GLN A C 1
ATOM 681 O O . GLN A 1 86 ? 4.758 0.129 -4.302 1.00 87.50 86 GLN A O 1
ATOM 686 N N . PHE A 1 87 ? 6.728 1.220 -4.155 1.00 83.38 87 PHE A N 1
ATOM 687 C CA . PHE A 1 87 ? 7.217 0.869 -5.483 1.00 83.38 87 PHE A CA 1
ATOM 688 C C . PHE A 1 87 ? 8.000 -0.443 -5.419 1.00 83.38 87 PHE A C 1
ATOM 690 O O . PHE A 1 87 ? 8.976 -0.556 -4.674 1.00 83.38 87 PHE A O 1
ATOM 697 N N . ILE A 1 88 ? 7.573 -1.435 -6.197 1.00 81.38 88 ILE A N 1
ATOM 698 C CA . ILE A 1 88 ? 8.203 -2.753 -6.273 1.00 81.38 88 ILE A CA 1
ATOM 699 C C . ILE A 1 88 ? 8.942 -2.849 -7.600 1.00 81.38 88 ILE A C 1
ATOM 701 O O . ILE A 1 88 ? 8.342 -2.773 -8.669 1.00 81.38 88 ILE A O 1
ATOM 705 N N . THR A 1 89 ? 10.253 -3.046 -7.540 1.00 78.38 89 THR A N 1
ATOM 706 C CA . THR A 1 89 ? 11.060 -3.308 -8.728 1.00 78.38 89 THR A CA 1
ATOM 707 C C . THR A 1 89 ? 10.951 -4.773 -9.121 1.00 78.38 89 THR A C 1
ATOM 709 O O . THR A 1 89 ? 11.253 -5.676 -8.344 1.00 78.38 89 THR A O 1
ATOM 712 N N . THR A 1 90 ? 10.560 -5.023 -10.363 1.00 74.38 90 THR A N 1
ATOM 713 C CA . THR A 1 90 ? 10.600 -6.352 -10.972 1.00 74.38 90 THR A CA 1
ATOM 714 C C . THR A 1 90 ? 11.486 -6.339 -12.205 1.00 74.38 90 THR A C 1
ATOM 716 O O . THR A 1 90 ? 11.594 -5.349 -12.931 1.00 74.38 90 THR A O 1
ATOM 719 N N . THR A 1 91 ? 12.185 -7.450 -12.424 1.00 73.19 91 THR A N 1
ATOM 720 C CA . THR A 1 91 ? 12.968 -7.641 -13.642 1.00 73.19 91 THR A CA 1
ATOM 721 C C . THR A 1 91 ? 12.030 -8.097 -14.750 1.00 73.19 91 THR A C 1
ATOM 723 O O . THR A 1 91 ? 11.408 -9.153 -14.682 1.00 73.19 91 THR A O 1
ATOM 726 N N . CYS A 1 92 ? 11.920 -7.284 -15.789 1.00 69.94 92 CYS A N 1
ATOM 727 C CA . CYS A 1 92 ? 11.239 -7.657 -17.008 1.00 69.94 92 CYS A CA 1
ATOM 728 C C . CYS A 1 92 ? 12.232 -8.394 -17.905 1.00 69.94 92 CYS A C 1
ATOM 730 O O . CYS A 1 92 ? 13.086 -7.797 -18.563 1.00 69.94 92 CYS A O 1
ATOM 732 N N . SER A 1 93 ? 12.126 -9.720 -17.920 1.00 69.19 93 SER A N 1
ATOM 733 C CA . SER A 1 93 ? 12.956 -10.595 -18.755 1.00 69.19 93 SER A CA 1
ATOM 734 C C . SER A 1 93 ? 12.756 -10.360 -20.259 1.00 69.19 93 SER A C 1
ATOM 736 O O . SER A 1 93 ? 13.676 -10.617 -21.033 1.00 69.19 93 SER A O 1
ATOM 738 N N . LEU A 1 94 ? 11.593 -9.831 -20.654 1.00 67.88 94 LEU A N 1
ATOM 739 C CA . LEU A 1 94 ? 11.196 -9.562 -22.042 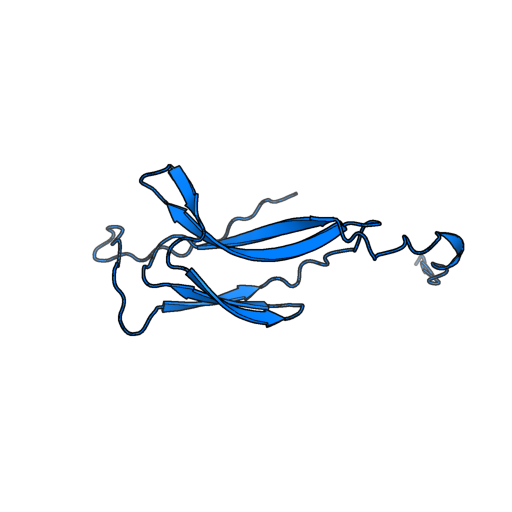1.00 67.88 94 LEU A CA 1
ATOM 740 C C . LEU A 1 94 ? 11.437 -8.113 -22.493 1.00 67.88 94 LEU A C 1
ATOM 742 O O . LEU A 1 94 ? 11.277 -7.807 -23.671 1.00 67.88 94 LEU A O 1
ATOM 746 N N . CYS A 1 95 ? 11.826 -7.218 -21.586 1.00 65.75 95 CYS A N 1
ATOM 747 C CA . CYS A 1 95 ? 12.110 -5.833 -21.926 1.00 65.75 95 CYS A CA 1
ATOM 748 C C . CYS A 1 95 ? 13.550 -5.750 -22.445 1.00 65.75 95 CY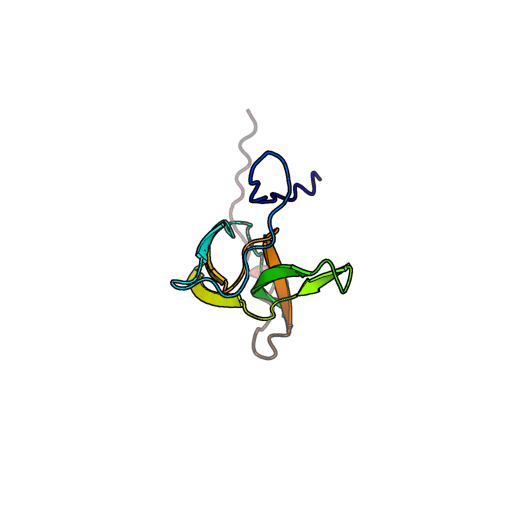S A C 1
ATOM 750 O O . CYS A 1 95 ? 14.508 -5.965 -21.698 1.00 65.75 95 CYS A O 1
ATOM 752 N N . THR A 1 96 ? 13.731 -5.474 -23.734 1.00 61.56 96 THR A N 1
ATOM 753 C CA . THR A 1 96 ? 15.047 -5.116 -24.272 1.00 61.56 96 THR A CA 1
ATOM 754 C C . THR A 1 96 ? 15.326 -3.649 -23.950 1.00 61.56 96 THR A C 1
ATOM 756 O O . THR A 1 96 ? 14.441 -2.820 -24.170 1.00 61.56 96 THR A O 1
ATOM 759 N N . PRO A 1 97 ? 16.521 -3.294 -23.445 1.00 59.81 97 PRO A N 1
ATOM 760 C CA . PRO A 1 97 ? 16.913 -1.895 -23.326 1.00 59.81 97 PRO A CA 1
ATOM 761 C C . PRO A 1 97 ? 16.772 -1.224 -24.695 1.00 59.81 97 PRO A C 1
ATOM 763 O O . PRO A 1 97 ? 17.278 -1.759 -25.682 1.00 59.81 97 PRO A O 1
ATOM 766 N N . VAL A 1 98 ? 16.077 -0.087 -24.761 1.00 58.19 98 VAL A N 1
ATOM 767 C CA . VAL A 1 98 ? 16.094 0.743 -25.970 1.00 58.19 98 VAL A CA 1
ATOM 768 C C . VAL A 1 98 ? 17.534 1.236 -26.130 1.00 58.19 98 VAL A C 1
ATOM 770 O O . VAL A 1 98 ? 18.074 1.794 -25.167 1.00 58.19 98 VAL A O 1
ATOM 773 N N . PRO A 1 99 ? 18.198 0.973 -27.266 1.00 55.69 99 PRO A N 1
ATOM 774 C CA . PRO A 1 99 ? 19.568 1.409 -27.437 1.00 55.69 99 PRO A CA 1
ATOM 775 C C . PRO A 1 99 ? 19.621 2.948 -27.468 1.00 55.69 99 PRO A C 1
ATOM 777 O O . PRO A 1 99 ? 18.668 3.634 -27.843 1.00 55.69 99 PRO A O 1
ATOM 780 N N . ALA A 1 100 ? 20.708 3.498 -26.918 1.00 55.06 100 ALA A N 1
ATOM 781 C CA . ALA A 1 100 ? 20.849 4.929 -26.620 1.00 55.06 100 ALA A CA 1
ATOM 782 C C . ALA A 1 100 ? 20.884 5.829 -27.874 1.00 55.06 100 ALA A C 1
ATOM 784 O O . ALA A 1 100 ? 20.858 7.049 -27.759 1.00 55.06 100 ALA A O 1
ATOM 785 N N . ASP A 1 101 ? 20.929 5.224 -29.055 1.00 55.75 101 ASP A N 1
ATOM 786 C CA . ASP A 1 101 ? 20.847 5.835 -30.379 1.00 55.75 101 ASP A CA 1
ATOM 787 C C . ASP A 1 101 ? 19.419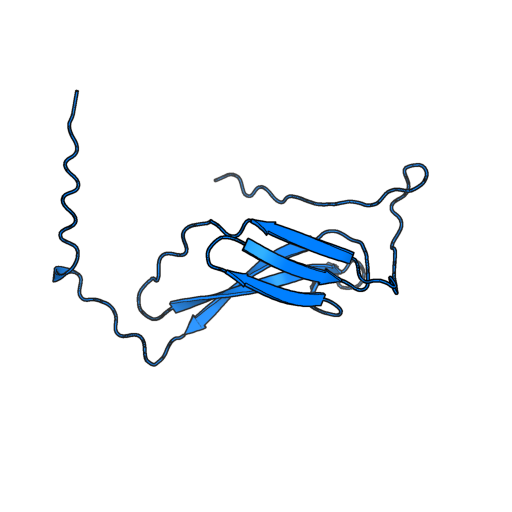 6.255 -30.775 1.00 55.75 101 ASP A C 1
ATOM 789 O O . ASP A 1 101 ? 19.260 7.048 -31.697 1.00 55.75 101 ASP A O 1
ATOM 793 N N . PHE A 1 102 ? 18.380 5.793 -30.069 1.00 49.12 102 PHE A N 1
ATOM 794 C CA . PHE A 1 102 ? 16.981 6.146 -30.360 1.00 49.12 102 PHE A CA 1
ATOM 795 C C . PHE A 1 102 ? 16.440 7.371 -29.601 1.00 49.12 102 PHE A C 1
ATOM 797 O O . PHE A 1 102 ? 15.295 7.766 -29.825 1.00 49.12 102 PHE A O 1
ATOM 804 N N . VAL A 1 103 ? 17.220 7.987 -28.704 1.00 47.75 103 VAL A N 1
ATOM 805 C CA . VAL A 1 103 ? 16.774 9.132 -27.885 1.00 47.75 103 VAL A CA 1
ATOM 806 C C . VAL A 1 103 ? 17.394 10.439 -28.388 1.00 47.75 103 VAL A C 1
ATOM 808 O O . VAL A 1 103 ? 18.063 11.151 -27.648 1.00 47.75 103 VAL A O 1
ATOM 811 N N . GLU A 1 104 ? 17.142 10.789 -29.648 1.00 42.75 104 GLU A N 1
ATOM 812 C CA . GLU A 1 104 ? 17.275 12.170 -30.126 1.00 42.75 104 GLU A CA 1
ATOM 813 C C . GLU A 1 104 ? 15.942 12.894 -29.875 1.00 42.75 104 GLU A C 1
ATOM 815 O O . GLU A 1 104 ? 15.166 13.184 -30.780 1.00 42.75 104 GLU A O 1
ATOM 820 N N . PHE A 1 105 ? 15.615 13.131 -28.600 1.00 40.84 105 PHE A N 1
ATOM 821 C CA . PHE A 1 105 ? 14.653 14.184 -28.288 1.00 40.84 105 PHE A CA 1
ATOM 822 C C . PHE A 1 105 ? 15.424 15.496 -28.314 1.00 40.84 105 PHE A C 1
ATOM 824 O O . PHE A 1 105 ? 16.245 15.743 -27.431 1.00 40.84 105 PHE A O 1
ATOM 831 N N . ASP A 1 106 ? 15.152 16.312 -29.333 1.00 39.53 106 ASP A N 1
ATOM 832 C CA . ASP A 1 106 ? 15.572 17.707 -29.460 1.00 39.53 106 ASP A CA 1
ATOM 833 C C . ASP A 1 106 ? 15.232 18.489 -28.180 1.00 39.53 106 ASP A C 1
ATOM 835 O O . ASP A 1 106 ? 14.195 19.149 -28.058 1.00 39.53 106 ASP A O 1
ATOM 839 N N . MET A 1 107 ? 16.123 18.448 -27.191 1.00 37.28 107 MET A N 1
ATOM 840 C CA . MET A 1 107 ? 16.115 19.399 -26.095 1.00 37.28 107 MET A CA 1
ATOM 841 C C . MET A 1 107 ? 16.760 20.680 -26.620 1.00 37.28 107 MET A C 1
ATOM 843 O O . MET A 1 107 ? 17.923 20.973 -26.349 1.00 37.28 107 MET A O 1
ATOM 847 N N . LYS A 1 108 ? 15.996 21.459 -27.397 1.00 34.12 108 LYS A N 1
ATOM 848 C CA . LYS A 1 108 ? 16.338 22.859 -27.661 1.00 34.12 108 LYS A CA 1
ATOM 849 C C . LYS A 1 108 ? 16.256 23.622 -26.343 1.00 34.12 108 LYS A C 1
ATOM 851 O O . LYS A 1 108 ? 15.209 24.145 -25.968 1.00 34.12 108 LYS A O 1
ATOM 856 N N . ILE A 1 109 ? 17.379 23.685 -25.637 1.00 37.84 109 ILE A N 1
ATOM 857 C CA . ILE A 1 109 ? 17.598 24.690 -24.603 1.00 37.84 109 ILE A CA 1
ATOM 858 C C . ILE A 1 109 ? 17.716 26.030 -25.337 1.00 37.84 109 ILE A C 1
ATOM 860 O O . ILE A 1 109 ? 18.755 26.342 -25.916 1.00 37.84 109 ILE A O 1
ATOM 864 N N . SER A 1 110 ? 16.642 26.816 -25.337 1.00 31.91 110 SER A N 1
ATOM 865 C CA . SER A 1 110 ? 16.734 28.243 -25.639 1.00 31.91 110 SER A CA 1
ATOM 866 C C . SER A 1 110 ? 17.260 28.938 -24.388 1.00 31.91 110 SER A C 1
ATOM 868 O O . SER A 1 110 ? 16.548 29.046 -23.393 1.00 31.91 110 SER A O 1
ATOM 870 N N . ALA A 1 111 ? 18.516 29.373 -24.434 1.00 36.91 111 ALA A N 1
ATOM 871 C CA . ALA A 1 111 ? 19.030 30.352 -23.489 1.00 36.91 111 ALA A CA 1
ATOM 872 C C . ALA A 1 111 ? 18.439 31.726 -23.843 1.00 36.91 111 ALA A C 1
ATOM 874 O O . ALA A 1 111 ? 18.546 32.162 -24.992 1.00 36.91 111 ALA A O 1
ATOM 875 N N . VAL A 1 112 ? 17.815 32.378 -22.862 1.00 36.78 112 VAL A N 1
ATOM 876 C CA . VAL A 1 112 ? 17.581 33.828 -22.829 1.00 36.78 112 VAL A CA 1
ATOM 877 C C . VAL A 1 112 ? 18.126 34.328 -21.505 1.00 36.78 112 VAL A C 1
ATOM 879 O O . VAL A 1 112 ? 17.805 33.683 -20.481 1.00 36.78 112 VAL A O 1
#

Sequence (112 aa):
VSNGMATINVRRNKENVPLNNLAPPLQFFLDASERMIHFGKHVFDRTCVFWNESSRNWSSEGLQVVRANLTQVVCESSHATSFALQFITTTCSLCTPVPADFVEFDMKISAV

Secondary structure (DSSP, 8-state):
----------EETTEE--EES-SSPEEEEEE--S-----TTEEEEEEEEEEETTTTEEE-TTEEEEEE-SSEEEEEESEES-EEEEEEEEE-TT-PPPPGGG----------

Foldseek 3Di:
DPPDADWDFDDDPNDGDKQAQDVVWDKDKDWPLPPPDDDFQKDKDKAKWFQDPVVRDTDRPQKDFPDDDNTMTMITHRIDHTMDMDIDIDGRPPGGGDPPVPPPPPPPPDDD

InterPro domains:
  IPR000203 GPS motif [PF01825] (47-85)
  IPR000203 GPS motif [SM00303] (44-91)
  IPR046338 GAIN domain superfamily [G3DSA:2.60.220.50] (1-91)
  IPR057244 GAIN, subdomain B [PS50221] (1-93)

pLDDT: mean 72.9, std 17.71, range [31.91, 94.0]

Radius of gyration: 19.02 Å; chains: 1; bounding box: 39×44×52 Å